Protein AF-S3UWF7-F1 (afdb_monomer_lite)

Organism: NCBI:txid1193011

Radius of gyration: 11.16 Å; chains: 1; bounding box: 30×18×30 Å

pLDDT: mean 79.99, std 13.55, range [37.62, 92.56]

Foldseek 3Di:
DPPPQQFWDDPNDTHSDLVVVLVVCVVVCVVPDPSVVVSVVSVVPTDRD

Sequence (49 aa):
MRGPFMAYKLDGAKFPTLEELITALYPLYADKMSEAEFRKYVQENVKEE

Structure (mmCIF, N/CA/C/O backbone):
data_AF-S3UWF7-F1
#
_entry.id   AF-S3UWF7-F1
#
loop_
_atom_site.group_PDB
_atom_site.id
_atom_site.type_symbol
_atom_site.label_atom_id
_atom_site.label_alt_id
_atom_site.label_comp_id
_atom_site.label_asym_id
_atom_site.label_entity_id
_atom_site.label_seq_id
_atom_site.pdbx_PDB_ins_code
_atom_site.Cartn_x
_atom_site.Cartn_y
_atom_site.Cartn_z
_atom_site.occupancy
_atom_site.B_iso_or_equiv
_atom_site.auth_seq_id
_atom_site.auth_comp_id
_atom_site.auth_asym_id
_atom_site.auth_atom_id
_atom_site.pdbx_PDB_model_num
ATOM 1 N N . MET A 1 1 ? 19.260 4.216 -23.526 1.00 37.62 1 MET A N 1
ATOM 2 C CA . MET A 1 1 ? 19.277 3.396 -22.297 1.00 37.62 1 MET A CA 1
ATOM 3 C C . MET A 1 1 ? 17.902 3.512 -21.657 1.00 37.62 1 MET A C 1
ATOM 5 O O . MET A 1 1 ? 17.523 4.622 -21.315 1.00 37.62 1 MET A O 1
ATOM 9 N N . ARG A 1 2 ? 17.112 2.432 -21.581 1.00 46.44 2 ARG A N 1
ATOM 10 C CA . ARG A 1 2 ? 15.927 2.412 -20.705 1.00 46.44 2 ARG A CA 1
ATOM 11 C C . ARG A 1 2 ? 16.471 2.183 -19.294 1.00 46.44 2 ARG A C 1
ATOM 13 O O . ARG A 1 2 ? 17.120 1.164 -19.086 1.00 46.44 2 ARG A O 1
ATOM 20 N N . GLY A 1 3 ? 16.331 3.168 -18.407 1.00 50.75 3 GLY A N 1
ATOM 21 C CA . GLY A 1 3 ? 16.732 3.038 -17.002 1.00 50.75 3 GLY A CA 1
ATOM 22 C C . GLY A 1 3 ? 15.994 1.879 -16.320 1.00 50.75 3 GLY A C 1
ATOM 23 O O . GLY A 1 3 ? 15.018 1.381 -16.892 1.00 50.75 3 GLY A O 1
ATOM 24 N N . PRO A 1 4 ? 16.446 1.425 -15.138 1.00 54.16 4 PRO A N 1
ATOM 25 C CA . PRO A 1 4 ? 15.713 0.414 -14.390 1.00 54.16 4 PRO A CA 1
ATOM 26 C C . PRO A 1 4 ? 14.318 0.983 -14.125 1.00 54.16 4 PRO A C 1
ATOM 28 O O . PRO A 1 4 ? 14.179 2.018 -13.476 1.00 54.16 4 PRO A O 1
ATOM 31 N N . PHE A 1 5 ? 13.284 0.379 -14.708 1.00 57.94 5 PHE A N 1
ATOM 32 C CA . PHE A 1 5 ? 11.919 0.677 -14.299 1.00 57.94 5 PHE A CA 1
ATOM 33 C C . PHE A 1 5 ? 11.816 0.163 -12.866 1.00 57.94 5 PHE A C 1
ATOM 35 O O . PHE A 1 5 ? 11.677 -1.041 -12.676 1.00 57.94 5 PHE A O 1
ATOM 42 N N . MET A 1 6 ? 11.972 1.058 -11.887 1.00 64.56 6 MET A N 1
ATOM 43 C CA . MET A 1 6 ? 11.723 0.782 -10.475 1.00 64.56 6 MET A CA 1
ATOM 44 C C . MET A 1 6 ? 10.267 0.338 -10.346 1.00 64.56 6 MET A C 1
ATOM 46 O O . MET A 1 6 ? 9.353 1.154 -10.273 1.00 64.56 6 MET A O 1
ATOM 50 N N . ALA A 1 7 ? 10.050 -0.970 -10.430 1.00 67.00 7 ALA A N 1
ATOM 51 C CA . ALA A 1 7 ? 8.735 -1.568 -10.377 1.00 67.00 7 ALA A CA 1
ATOM 52 C C . ALA A 1 7 ? 8.431 -1.880 -8.915 1.00 67.00 7 ALA A C 1
ATOM 54 O O . ALA A 1 7 ? 8.957 -2.830 -8.339 1.00 67.00 7 ALA A O 1
ATOM 55 N N . TYR A 1 8 ? 7.573 -1.072 -8.310 1.00 77.50 8 TYR A N 1
ATOM 56 C CA . TYR A 1 8 ? 7.150 -1.256 -6.938 1.00 77.50 8 TYR A CA 1
ATOM 57 C C . TYR A 1 8 ? 6.247 -2.487 -6.839 1.00 77.50 8 TYR A C 1
ATOM 59 O O . TYR A 1 8 ? 5.168 -2.519 -7.432 1.00 77.50 8 TYR A O 1
ATOM 67 N N . LYS A 1 9 ? 6.679 -3.517 -6.104 1.00 78.25 9 LYS A N 1
ATOM 68 C CA . LYS A 1 9 ? 5.896 -4.736 -5.878 1.00 78.25 9 LYS A CA 1
ATOM 69 C C . LYS A 1 9 ? 5.279 -4.773 -4.478 1.00 78.25 9 LYS A C 1
ATOM 71 O O . LYS A 1 9 ? 6.009 -4.842 -3.494 1.00 78.25 9 LYS A O 1
ATOM 76 N N . LEU A 1 10 ? 3.951 -4.833 -4.398 1.00 82.62 10 LEU A N 1
ATOM 77 C CA . LEU A 1 10 ? 3.207 -5.033 -3.149 1.00 82.62 10 LEU A CA 1
ATOM 78 C C . LEU A 1 10 ? 2.092 -6.061 -3.359 1.00 82.62 10 LEU A C 1
ATOM 80 O O . LEU A 1 10 ? 1.411 -6.025 -4.381 1.00 82.62 10 LEU A O 1
ATOM 84 N N . ASP A 1 11 ? 1.948 -7.008 -2.427 1.00 77.38 11 ASP A N 1
ATOM 85 C CA . ASP A 1 11 ? 0.916 -8.063 -2.462 1.00 77.38 11 ASP A CA 1
ATOM 86 C C . ASP A 1 11 ? 0.828 -8.831 -3.801 1.00 77.38 11 ASP A C 1
ATOM 88 O O . ASP A 1 11 ? -0.227 -9.257 -4.263 1.00 77.38 11 ASP A O 1
ATOM 92 N N . GLY A 1 12 ? 1.976 -9.017 -4.463 1.00 77.81 12 GLY A N 1
ATOM 93 C CA . GLY A 1 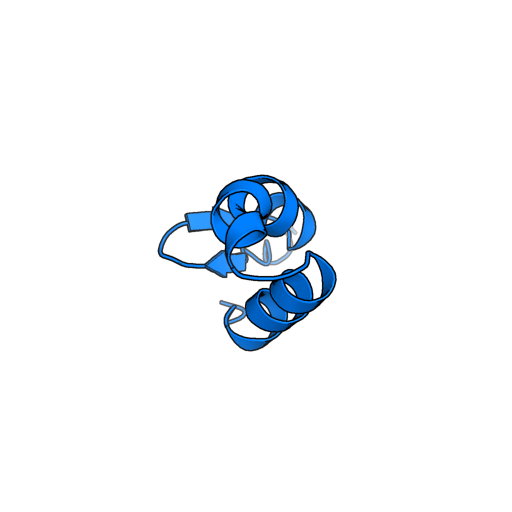12 ? 2.071 -9.718 -5.748 1.00 77.81 12 GLY A CA 1
ATOM 94 C C . GLY A 1 12 ? 1.768 -8.857 -6.978 1.00 77.81 12 GLY A C 1
ATOM 95 O O . GLY A 1 12 ? 2.131 -9.261 -8.084 1.00 77.81 12 GLY A O 1
ATOM 96 N N . ALA A 1 13 ? 1.211 -7.659 -6.803 1.00 83.38 13 A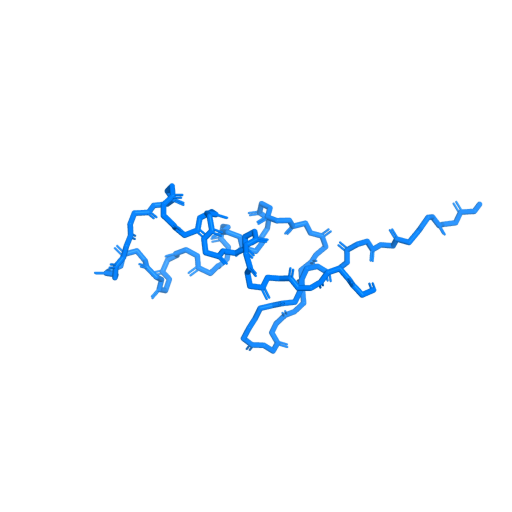LA A N 1
ATOM 97 C CA . ALA A 1 13 ? 1.039 -6.676 -7.864 1.00 83.38 13 ALA A CA 1
ATOM 98 C C . ALA A 1 13 ? 2.331 -5.873 -8.076 1.00 83.38 13 ALA A C 1
ATOM 100 O O . ALA A 1 13 ? 3.040 -5.564 -7.120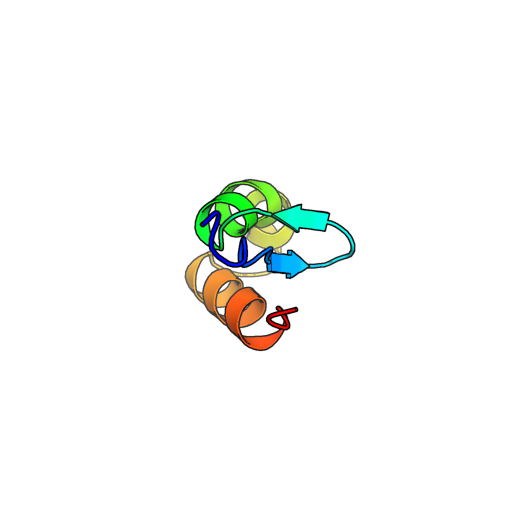 1.00 83.38 13 ALA A O 1
ATOM 101 N N . LYS A 1 14 ? 2.652 -5.555 -9.336 1.00 81.81 14 LYS A N 1
ATOM 102 C CA . LYS A 1 14 ? 3.805 -4.731 -9.724 1.00 81.81 14 LYS A CA 1
ATOM 103 C C . LYS A 1 14 ? 3.303 -3.440 -10.350 1.00 81.81 14 LYS A C 1
ATOM 105 O O . LYS A 1 14 ? 2.529 -3.492 -11.302 1.00 81.81 14 LYS A O 1
ATOM 110 N N . PHE A 1 15 ? 3.788 -2.315 -9.856 1.00 84.44 15 PHE A N 1
ATOM 111 C CA . PHE A 1 15 ? 3.419 -0.990 -10.325 1.00 84.44 15 PHE A CA 1
ATOM 112 C C . PHE A 1 15 ? 4.654 -0.236 -10.799 1.00 84.44 15 PHE A C 1
ATOM 114 O O . PHE A 1 15 ? 5.719 -0.377 -10.205 1.00 84.44 15 PHE A O 1
ATOM 121 N N . PRO A 1 16 ? 4.540 0.579 -11.851 1.00 81.62 16 PRO A N 1
ATOM 122 C CA . PRO A 1 16 ? 5.670 1.346 -12.360 1.00 81.62 16 PRO A CA 1
ATOM 123 C C . PRO A 1 16 ? 6.066 2.501 -11.430 1.00 81.62 16 PRO A C 1
ATOM 125 O O . PRO A 1 16 ? 7.196 2.971 -11.507 1.00 81.62 16 PRO A O 1
ATOM 128 N N . THR A 1 17 ? 5.160 2.972 -10.565 1.00 84.88 17 THR A N 1
ATOM 129 C CA . THR A 1 17 ? 5.430 4.023 -9.576 1.00 84.88 17 THR A CA 1
ATOM 130 C C . THR A 1 17 ? 4.673 3.773 -8.270 1.00 84.88 17 THR A C 1
ATOM 132 O O . THR A 1 17 ? 3.637 3.106 -8.240 1.00 84.88 17 THR A O 1
ATOM 135 N N . LEU A 1 18 ? 5.185 4.357 -7.183 1.00 83.81 18 LEU A N 1
ATOM 136 C CA . LEU A 1 18 ? 4.529 4.397 -5.874 1.00 83.81 18 LEU A CA 1
ATOM 137 C C . LEU A 1 18 ? 3.125 5.011 -5.962 1.00 83.81 18 LEU A C 1
ATOM 139 O O . LEU A 1 18 ? 2.201 4.507 -5.339 1.00 83.81 18 LEU A O 1
ATOM 143 N N . GLU A 1 19 ? 2.947 6.080 -6.740 1.00 86.19 19 GLU A N 1
ATOM 144 C CA . GLU A 1 19 ? 1.658 6.775 -6.859 1.00 86.19 19 GLU A CA 1
ATOM 145 C C . GLU A 1 19 ? 0.587 5.930 -7.547 1.00 86.19 19 GLU A C 1
ATOM 147 O O . GLU A 1 19 ? -0.560 5.937 -7.103 1.00 86.19 19 GLU A O 1
ATOM 152 N N . GLU A 1 20 ? 0.951 5.169 -8.584 1.00 86.94 20 GLU A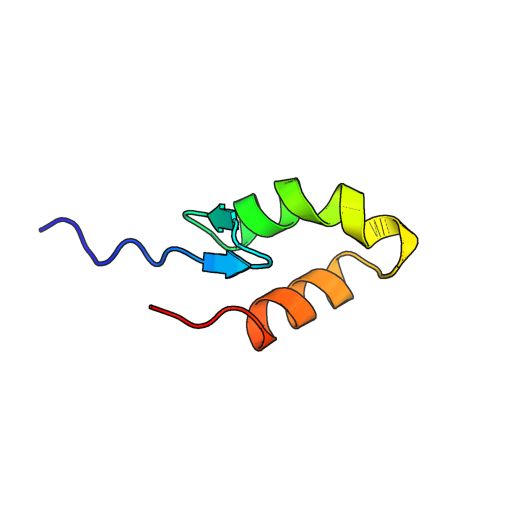 N 1
ATOM 153 C CA . GLU A 1 20 ? 0.016 4.236 -9.221 1.00 86.94 20 GLU A CA 1
ATOM 154 C C . GLU A 1 20 ? -0.359 3.094 -8.279 1.00 86.94 20 GLU A C 1
ATOM 156 O O . GLU A 1 20 ? -1.533 2.742 -8.177 1.00 86.94 20 GLU A O 1
ATOM 161 N N . LEU A 1 21 ? 0.617 2.568 -7.533 1.00 88.38 21 LEU A N 1
ATOM 162 C CA . LEU A 1 21 ? 0.370 1.574 -6.494 1.00 88.38 21 LEU A CA 1
ATOM 163 C C . LEU A 1 21 ? -0.607 2.113 -5.449 1.00 88.38 21 LEU A C 1
ATOM 165 O O . LEU A 1 21 ? -1.592 1.451 -5.135 1.00 88.38 21 LEU A O 1
ATOM 169 N N . ILE A 1 22 ? -0.359 3.320 -4.934 1.00 89.25 22 ILE A N 1
ATOM 170 C CA . ILE A 1 22 ? -1.210 3.954 -3.925 1.00 89.25 22 ILE A CA 1
ATOM 171 C C . ILE A 1 22 ? -2.603 4.179 -4.490 1.00 89.25 22 ILE A C 1
ATOM 173 O O . ILE A 1 22 ? -3.567 3.755 -3.880 1.00 89.25 22 ILE A O 1
ATOM 177 N N . THR A 1 23 ? -2.737 4.759 -5.675 1.00 90.00 23 THR A N 1
ATOM 178 C CA . THR A 1 23 ? -4.053 5.045 -6.262 1.00 90.00 23 THR A CA 1
ATOM 179 C C . THR A 1 23 ? -4.855 3.764 -6.528 1.00 90.00 23 THR A C 1
ATOM 181 O O . THR A 1 23 ? -6.066 3.742 -6.314 1.00 90.00 23 THR A O 1
ATOM 184 N N . ALA A 1 24 ? -4.193 2.682 -6.950 1.00 89.62 24 ALA A N 1
ATOM 185 C CA . ALA A 1 24 ? -4.843 1.406 -7.240 1.00 89.62 24 ALA A CA 1
ATOM 186 C C . ALA A 1 24 ? -5.162 0.581 -5.982 1.00 89.62 24 ALA A C 1
ATOM 188 O O . ALA A 1 24 ? -6.221 -0.042 -5.913 1.00 89.62 24 ALA A O 1
ATOM 189 N N . LEU A 1 25 ? -4.259 0.554 -4.997 1.00 87.94 25 LEU A N 1
ATOM 190 C CA . LEU A 1 25 ? -4.406 -0.268 -3.795 1.00 87.94 25 LEU A CA 1
ATOM 191 C C . LEU A 1 25 ? -5.048 0.483 -2.629 1.00 87.94 25 LEU A C 1
ATOM 193 O O . LEU A 1 25 ? -5.752 -0.149 -1.852 1.00 87.94 25 LEU A O 1
ATOM 197 N N . TYR A 1 26 ? -4.892 1.802 -2.504 1.00 89.06 26 TYR A N 1
ATOM 198 C CA . TYR A 1 26 ? -5.455 2.571 -1.389 1.00 89.06 26 TYR A CA 1
ATOM 199 C C . TYR A 1 26 ? -6.957 2.343 -1.192 1.00 89.06 26 TYR A C 1
ATOM 201 O O . TYR A 1 26 ? -7.332 2.117 -0.049 1.00 89.06 26 TYR A O 1
ATOM 209 N N . PRO A 1 27 ? -7.822 2.261 -2.224 1.00 90.56 27 PRO A N 1
ATOM 210 C CA . PRO A 1 27 ? -9.233 1.916 -2.023 1.00 90.56 27 PRO A CA 1
ATOM 211 C C . PRO A 1 27 ? -9.469 0.596 -1.263 1.00 90.56 27 PRO A C 1
ATOM 213 O O . PRO A 1 27 ? -10.474 0.465 -0.574 1.00 90.56 27 PRO A O 1
ATOM 216 N N . LEU A 1 28 ? -8.544 -0.369 -1.349 1.00 88.94 28 LEU A N 1
ATOM 217 C CA . LEU A 1 28 ? -8.598 -1.643 -0.616 1.00 88.94 28 LEU A CA 1
ATOM 218 C C . LEU A 1 28 ? -8.088 -1.528 0.831 1.00 88.94 28 LEU A C 1
ATOM 220 O O . LEU A 1 28 ? -8.441 -2.351 1.675 1.00 88.94 28 LEU A O 1
ATOM 224 N N . TYR A 1 29 ? -7.250 -0.529 1.120 1.00 88.75 29 TYR A N 1
ATOM 225 C CA . TYR A 1 29 ? -6.657 -0.286 2.442 1.00 88.75 29 TYR A CA 1
ATOM 226 C C . TYR A 1 29 ? -7.273 0.918 3.167 1.00 88.75 29 TYR A C 1
ATOM 228 O O . TYR A 1 29 ? -7.014 1.083 4.354 1.00 88.75 29 TYR A O 1
ATOM 236 N N . ALA A 1 30 ? -8.118 1.711 2.504 1.00 90.31 30 ALA A N 1
ATOM 237 C CA . ALA A 1 30 ? -8.744 2.921 3.037 1.00 90.31 30 ALA A CA 1
ATOM 238 C C . ALA A 1 30 ? -9.659 2.642 4.239 1.00 90.31 30 ALA A C 1
ATOM 240 O O . ALA A 1 30 ? -9.844 3.507 5.087 1.00 90.31 30 ALA A O 1
ATOM 241 N N . ASP A 1 31 ? -10.202 1.426 4.332 1.00 92.31 31 ASP A N 1
ATOM 242 C CA . ASP A 1 31 ? -10.964 0.960 5.498 1.00 92.31 31 ASP A CA 1
ATOM 243 C C . ASP A 1 31 ? -10.060 0.641 6.706 1.00 92.31 31 ASP A C 1
ATOM 245 O O . ASP A 1 31 ? -10.484 0.719 7.855 1.00 92.31 31 ASP A O 1
ATOM 249 N N . LYS A 1 32 ? -8.787 0.306 6.458 1.00 89.50 32 LYS A N 1
ATOM 250 C CA . LYS A 1 32 ? -7.825 -0.111 7.489 1.00 89.50 32 LYS A CA 1
ATOM 251 C C . LYS A 1 32 ? -6.944 1.027 7.990 1.00 89.50 32 LYS A C 1
ATOM 253 O O . LYS A 1 32 ? -6.546 1.007 9.150 1.00 89.50 32 LYS A O 1
ATOM 258 N N . MET A 1 33 ? -6.566 1.951 7.110 1.00 91.19 33 MET A N 1
ATOM 259 C CA . MET A 1 33 ? -5.615 3.019 7.407 1.00 91.19 33 MET A CA 1
ATOM 260 C C . MET A 1 33 ? -5.789 4.210 6.464 1.00 91.19 33 MET A C 1
ATOM 262 O O . MET A 1 33 ? -6.338 4.091 5.370 1.00 91.19 33 MET A O 1
ATOM 266 N N . SER A 1 34 ? -5.265 5.361 6.875 1.00 92.56 34 SER A N 1
ATOM 267 C CA . SER A 1 34 ? -5.288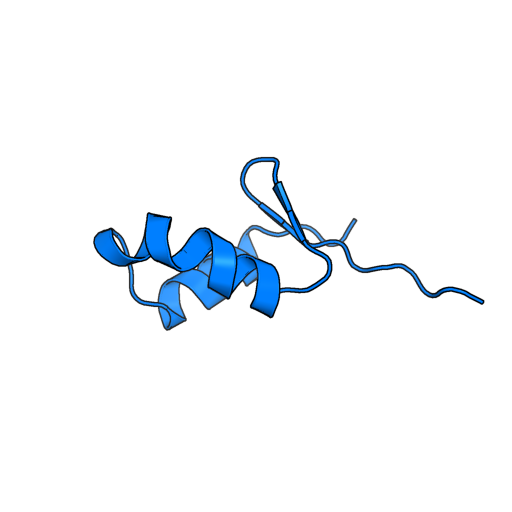 6.587 6.073 1.00 92.56 34 SER A CA 1
ATOM 268 C C . SER A 1 34 ? -4.293 6.520 4.909 1.00 92.56 34 SER A C 1
ATOM 270 O O . SER A 1 34 ? -3.295 5.806 4.979 1.00 92.56 34 SER A O 1
ATOM 272 N N . GLU A 1 35 ? -4.477 7.336 3.866 1.00 87.50 35 GLU A N 1
ATOM 273 C CA . GLU A 1 35 ? -3.562 7.371 2.706 1.00 87.50 35 GLU A CA 1
ATOM 274 C C . GLU A 1 35 ? -2.106 7.627 3.115 1.00 87.50 35 GLU A C 1
ATOM 276 O O . GLU A 1 35 ? -1.183 7.016 2.580 1.00 87.50 35 GLU A O 1
ATOM 281 N N . ALA A 1 36 ? -1.893 8.497 4.105 1.00 90.19 36 ALA A N 1
ATOM 282 C CA . ALA A 1 36 ? -0.568 8.798 4.638 1.00 90.19 36 ALA A CA 1
ATOM 283 C C . ALA A 1 36 ? 0.089 7.584 5.318 1.00 90.19 36 ALA A C 1
ATOM 285 O O . ALA A 1 36 ? 1.297 7.377 5.189 1.00 90.19 36 ALA A O 1
ATOM 286 N N . GLU A 1 37 ? -0.699 6.778 6.030 1.00 90.81 37 GLU A N 1
ATOM 287 C CA . GLU A 1 37 ? -0.235 5.535 6.650 1.00 90.81 37 GLU A CA 1
ATOM 288 C C . GLU A 1 37 ? 0.045 4.484 5.579 1.00 90.81 37 GLU A C 1
ATOM 290 O O . GLU A 1 37 ? 1.091 3.838 5.614 1.00 90.81 37 GLU A O 1
ATOM 295 N N . PHE A 1 38 ? -0.821 4.394 4.565 1.00 90.38 38 PHE A N 1
ATOM 296 C CA . PHE A 1 38 ? -0.615 3.503 3.434 1.00 90.38 38 PHE A CA 1
ATOM 297 C C . PHE A 1 38 ? 0.646 3.874 2.648 1.00 90.38 38 PHE A C 1
ATOM 299 O O . PHE A 1 38 ? 1.456 3.007 2.356 1.00 90.38 38 PHE A O 1
ATOM 306 N N . ARG A 1 39 ? 0.901 5.162 2.389 1.00 88.62 39 ARG A N 1
ATOM 307 C CA . ARG A 1 39 ? 2.142 5.642 1.755 1.00 88.62 39 ARG A CA 1
ATOM 308 C C . ARG A 1 39 ? 3.391 5.149 2.479 1.00 88.62 39 ARG A C 1
ATOM 310 O O . ARG A 1 39 ? 4.307 4.657 1.824 1.00 88.62 39 ARG A O 1
ATOM 317 N N . LYS A 1 40 ? 3.417 5.256 3.811 1.00 89.69 40 LYS A N 1
ATOM 318 C CA . LYS A 1 40 ? 4.528 4.747 4.627 1.00 89.69 40 LYS A CA 1
ATOM 319 C C . LYS A 1 40 ? 4.620 3.229 4.565 1.00 89.69 40 LYS A C 1
ATOM 321 O O . LYS A 1 40 ? 5.696 2.708 4.309 1.00 89.69 40 LYS A O 1
ATOM 326 N N . TYR A 1 41 ? 3.490 2.540 4.716 1.00 88.25 41 TYR A N 1
ATOM 327 C CA . TYR A 1 41 ? 3.425 1.085 4.622 1.00 88.25 41 TYR A CA 1
ATOM 328 C C . TYR A 1 41 ? 4.010 0.590 3.301 1.00 88.25 41 TYR A C 1
ATOM 330 O O . TYR A 1 41 ? 4.867 -0.289 3.302 1.00 88.25 41 TYR A O 1
ATOM 338 N N . VAL A 1 42 ? 3.601 1.195 2.185 1.00 85.94 42 VAL A N 1
ATOM 339 C CA . VAL A 1 42 ? 4.136 0.903 0.860 1.00 85.94 42 VAL A CA 1
ATOM 340 C C . VAL A 1 42 ? 5.640 1.177 0.861 1.00 85.94 42 VAL A C 1
ATOM 342 O O . VAL A 1 42 ? 6.395 0.246 0.638 1.00 85.94 42 VAL A O 1
ATOM 345 N N . GLN A 1 43 ? 6.105 2.382 1.206 1.00 83.69 43 GLN A N 1
ATOM 346 C CA . GLN A 1 43 ? 7.543 2.706 1.238 1.00 83.69 43 GLN A CA 1
ATOM 347 C C . GLN A 1 43 ? 8.400 1.738 2.072 1.00 83.69 43 GLN A C 1
ATOM 349 O O . GLN A 1 43 ? 9.536 1.475 1.692 1.00 83.69 43 GLN A O 1
ATOM 354 N N . GLU A 1 44 ? 7.879 1.203 3.177 1.00 84.19 44 GLU A N 1
ATOM 355 C CA . GLU A 1 44 ? 8.596 0.243 4.026 1.00 84.19 44 GLU A CA 1
ATOM 356 C C . GLU A 1 44 ? 8.501 -1.209 3.530 1.00 84.19 44 GLU A C 1
ATOM 358 O O . GLU A 1 44 ? 9.406 -2.007 3.781 1.00 84.19 44 GLU A O 1
ATOM 363 N N . ASN A 1 45 ? 7.416 -1.576 2.839 1.00 82.81 45 ASN A N 1
ATOM 364 C CA . ASN A 1 45 ? 7.171 -2.952 2.392 1.00 82.81 45 ASN A CA 1
ATOM 365 C C . ASN A 1 45 ? 7.593 -3.206 0.945 1.00 82.81 45 ASN A C 1
ATOM 367 O O . ASN 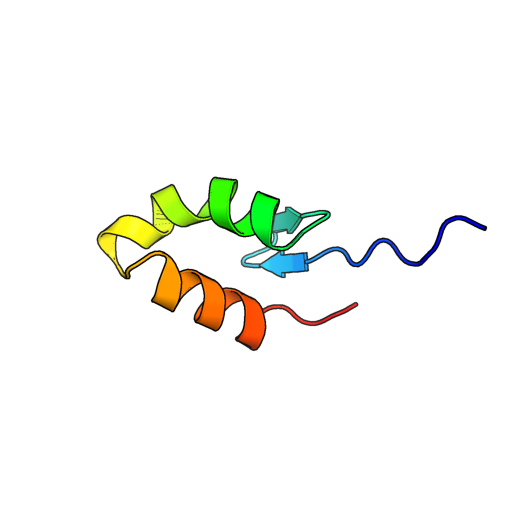A 1 45 ? 7.864 -4.358 0.592 1.00 82.81 45 ASN A O 1
ATOM 371 N N . VAL A 1 46 ? 7.663 -2.174 0.099 1.00 76.81 46 VAL A N 1
ATOM 372 C CA . VAL A 1 46 ? 8.163 -2.358 -1.257 1.00 76.81 46 VAL A CA 1
ATOM 373 C C . VAL A 1 46 ? 9.673 -2.510 -1.214 1.00 76.81 46 VAL A C 1
ATOM 375 O O . VAL A 1 46 ? 10.393 -1.629 -0.754 1.00 76.81 46 VAL A O 1
ATOM 378 N N . LYS A 1 47 ? 10.160 -3.623 -1.750 1.00 62.28 47 LYS A N 1
ATOM 379 C CA . LYS A 1 47 ? 11.579 -3.794 -2.042 1.00 62.28 47 LYS A CA 1
ATOM 380 C C . LYS A 1 47 ? 11.846 -3.245 -3.441 1.00 62.28 47 LYS A C 1
ATOM 382 O O . LYS A 1 47 ? 11.140 -3.618 -4.376 1.00 62.28 47 LYS A O 1
ATOM 387 N N . GLU A 1 48 ? 12.828 -2.356 -3.564 1.00 61.16 48 GLU A N 1
ATOM 388 C CA . GLU A 1 48 ? 13.414 -2.001 -4.859 1.00 61.16 48 GLU A CA 1
ATOM 389 C C . GLU A 1 48 ? 14.075 -3.271 -5.426 1.00 61.16 48 GLU A C 1
ATOM 391 O O . GLU A 1 48 ? 14.983 -3.820 -4.800 1.00 61.16 48 GLU A O 1
ATOM 396 N N . GLU A 1 49 ? 13.572 -3.785 -6.552 1.00 53.50 49 GLU A N 1
ATOM 397 C CA . GLU A 1 49 ? 14.125 -4.945 -7.277 1.00 53.50 49 GLU A CA 1
ATOM 398 C C . GLU A 1 49 ? 14.603 -4.517 -8.668 1.00 53.50 49 GLU A C 1
ATOM 400 O O . GLU A 1 49 ? 13.866 -3.751 -9.336 1.00 53.50 49 GLU A O 1
#

Secondary structure (DSSP, 8-state):
-------EEETTEEESSHHHHHHHHHHHHTTTS-HHHHHHHHHHH----